Protein AF-A0A608XEL6-F1 (afdb_monomer_lite)

Radius of gyration: 12.5 Å; chains: 1; bounding box: 37×11×29 Å

Secondary structure (DSSP, 8-state):
-EEEEEEETT-HHHHHHHHHTTPEEEEEEEEEETTTEEEEEEEEEHHHHHHHHHH--

Sequence (57 aa):
QCVTSFAARKFRHGQMYCAMIGLKRVGTIKKYFKGVDDVTFYAATREELTELLNNGR

pLDDT: mean 88.4, std 7.43, range [49.72, 95.62]

Organism: Salmonella muenchen (NCBI:txid596)

InterPro domains:
  IPR022568 Protein of unknown function DUF2824 [PF11039] (1-54)

Foldseek 3Di:
DKDKDKDWPVPPVSVVVLVVLQWDFPDWDQCPPVNHTIMIMTMDHPVRNVCCVVVVD

Structure (mmCIF, N/CA/C/O backbone):
data_AF-A0A608XEL6-F1
#
_entry.id   AF-A0A608XEL6-F1
#
loop_
_atom_site.group_PDB
_atom_site.id
_atom_site.type_symbol
_atom_site.label_atom_id
_atom_site.label_alt_id
_atom_site.label_comp_id
_atom_site.label_asym_id
_atom_site.label_entity_id
_atom_site.label_seq_id
_atom_site.pdbx_PDB_ins_code
_atom_site.Cartn_x
_atom_site.Cartn_y
_atom_site.Cartn_z
_atom_site.occupancy
_atom_site.B_iso_or_equiv
_atom_site.auth_seq_id
_atom_site.auth_comp_id
_atom_site.auth_asym_id
_atom_site.auth_atom_id
_atom_site.pdbx_PDB_model_num
ATOM 1 N N . GLN A 1 1 ? 2.075 -2.853 15.627 1.00 73.88 1 GLN A N 1
ATOM 2 C CA . GLN A 1 1 ? 2.546 -3.501 14.377 1.00 73.88 1 GLN A CA 1
ATOM 3 C C . GLN A 1 1 ? 1.665 -2.999 13.238 1.00 73.88 1 GLN A C 1
ATOM 5 O O . GLN A 1 1 ? 0.456 -2.970 13.432 1.00 73.88 1 GLN A O 1
ATOM 10 N N . CYS A 1 2 ? 2.237 -2.551 12.116 1.00 85.75 2 CYS A N 1
ATOM 11 C CA . CYS A 1 2 ? 1.485 -2.034 10.966 1.00 85.75 2 CYS A CA 1
ATOM 12 C C . CYS A 1 2 ? 1.323 -3.095 9.868 1.00 85.75 2 CYS A C 1
ATOM 14 O O . CYS A 1 2 ? 2.178 -3.968 9.711 1.00 85.75 2 CYS A O 1
ATOM 16 N N . VAL A 1 3 ? 0.224 -3.011 9.120 1.00 87.75 3 VAL A N 1
ATOM 17 C CA . VAL A 1 3 ? 0.007 -3.770 7.884 1.00 87.75 3 VAL A CA 1
ATOM 18 C C . VAL A 1 3 ? 0.448 -2.887 6.727 1.00 87.75 3 VAL A C 1
ATOM 20 O O . VAL A 1 3 ? 0.023 -1.736 6.642 1.00 87.75 3 VAL A O 1
ATOM 23 N N . THR A 1 4 ? 1.305 -3.404 5.849 1.00 87.94 4 THR A N 1
ATOM 24 C CA . THR A 1 4 ? 1.840 -2.667 4.699 1.00 87.94 4 THR A CA 1
ATOM 25 C C . THR A 1 4 ? 1.545 -3.403 3.398 1.00 87.94 4 THR A C 1
ATOM 27 O O . THR A 1 4 ? 1.586 -4.629 3.327 1.00 87.94 4 THR A O 1
ATOM 30 N N . SER A 1 5 ? 1.238 -2.645 2.350 1.00 86.88 5 SER A N 1
ATOM 31 C CA . SER A 1 5 ? 1.084 -3.147 0.986 1.00 86.88 5 SER A CA 1
ATOM 32 C C . SER A 1 5 ? 1.647 -2.132 0.001 1.00 86.88 5 SER A C 1
ATOM 34 O O . SER A 1 5 ? 1.792 -0.950 0.315 1.00 86.88 5 SER A O 1
ATOM 36 N N . PHE A 1 6 ? 2.009 -2.575 -1.195 1.00 88.25 6 PHE A N 1
ATOM 37 C CA . PHE A 1 6 ? 2.599 -1.706 -2.200 1.00 88.25 6 PHE A CA 1
ATOM 38 C C . PHE A 1 6 ? 2.082 -2.038 -3.590 1.00 88.25 6 PHE A C 1
ATOM 40 O O . PHE A 1 6 ? 1.822 -3.189 -3.933 1.00 88.25 6 PHE A O 1
ATOM 47 N N . ALA A 1 7 ? 1.959 -1.004 -4.413 1.00 86.31 7 ALA A N 1
ATOM 48 C CA . ALA A 1 7 ? 1.530 -1.148 -5.792 1.00 86.31 7 ALA A CA 1
ATOM 49 C C . ALA A 1 7 ? 2.308 -0.182 -6.683 1.00 86.31 7 ALA A C 1
ATOM 51 O O . ALA A 1 7 ? 2.410 1.019 -6.405 1.00 86.31 7 ALA A O 1
ATOM 52 N N . ALA A 1 8 ? 2.861 -0.715 -7.775 1.00 85.00 8 ALA A N 1
ATOM 53 C CA . ALA A 1 8 ? 3.478 0.114 -8.802 1.00 85.00 8 ALA A CA 1
ATOM 54 C C . ALA A 1 8 ? 2.420 0.970 -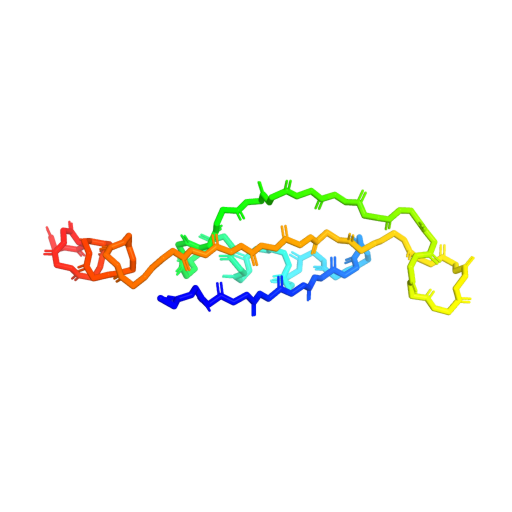9.509 1.00 85.00 8 ALA A C 1
ATOM 56 O O . ALA A 1 8 ? 1.262 0.562 -9.620 1.00 85.00 8 ALA A O 1
ATOM 57 N N . ARG A 1 9 ? 2.824 2.129 -10.044 1.00 77.19 9 ARG A N 1
ATOM 58 C CA . ARG A 1 9 ? 1.911 3.090 -10.700 1.00 77.19 9 ARG A CA 1
ATOM 59 C C . ARG A 1 9 ? 1.032 2.469 -11.790 1.00 77.19 9 ARG A C 1
ATOM 61 O O . ARG A 1 9 ? -0.110 2.873 -11.973 1.00 77.19 9 ARG A O 1
ATOM 68 N N . LYS A 1 10 ? 1.559 1.477 -12.510 1.00 83.00 10 LYS A N 1
ATOM 69 C CA . LYS A 1 10 ? 0.842 0.748 -13.568 1.00 83.00 10 LYS A CA 1
ATOM 70 C C . LYS A 1 10 ? -0.319 -0.116 -13.056 1.00 83.00 10 LYS A C 1
ATOM 72 O O . LYS A 1 10 ? -1.228 -0.426 -13.818 1.00 83.00 10 LYS A O 1
ATOM 77 N N . PHE A 1 11 ? -0.329 -0.478 -11.774 1.00 85.75 11 PHE A N 1
ATOM 78 C CA . PHE A 1 11 ? -1.358 -1.324 -11.170 1.00 85.75 11 PHE A CA 1
ATOM 79 C C . PHE A 1 11 ? -2.443 -0.483 -10.491 1.00 85.75 11 PHE A C 1
ATOM 81 O O . PHE A 1 11 ? -2.563 -0.474 -9.265 1.00 85.75 11 PHE A O 1
ATOM 88 N N . ARG A 1 12 ? -3.273 0.198 -11.294 1.00 84.38 12 ARG A N 1
ATOM 89 C CA . ARG A 1 12 ? -4.389 1.029 -10.797 1.00 84.38 12 ARG A CA 1
ATOM 90 C C . ARG A 1 12 ? -5.320 0.256 -9.856 1.00 84.38 12 ARG A C 1
ATOM 92 O O . ARG A 1 12 ? -5.652 0.757 -8.789 1.00 84.38 12 ARG A O 1
ATOM 99 N N . HIS A 1 13 ? -5.679 -0.979 -10.213 1.00 89.81 13 HIS A N 1
ATOM 100 C CA . HIS A 1 13 ? -6.518 -1.836 -9.368 1.00 89.81 13 HIS A CA 1
ATOM 101 C C . HIS A 1 13 ? -5.841 -2.209 -8.046 1.00 89.81 13 HIS A C 1
ATOM 103 O O . HIS A 1 13 ? -6.501 -2.230 -7.016 1.00 89.81 13 HIS A O 1
ATOM 109 N N . GLY A 1 14 ? -4.522 -2.434 -8.045 1.00 88.00 14 GLY A N 1
ATOM 110 C CA . GLY A 1 14 ? -3.773 -2.705 -6.815 1.00 88.00 14 GLY A CA 1
ATOM 111 C C . GLY A 1 14 ? -3.753 -1.498 -5.876 1.00 88.00 14 GLY A C 1
ATOM 112 O O . GLY A 1 14 ? -3.939 -1.644 -4.670 1.00 88.00 14 GLY A O 1
ATOM 113 N N . GLN A 1 15 ? -3.607 -0.292 -6.432 1.00 88.44 15 GLN A N 1
ATOM 114 C CA . GLN A 1 15 ? -3.686 0.957 -5.669 1.00 88.44 15 GLN A CA 1
ATOM 115 C C . GLN A 1 15 ? -5.092 1.206 -5.111 1.00 88.44 15 GLN A C 1
ATOM 117 O O . GLN A 1 15 ? -5.231 1.559 -3.941 1.00 88.44 15 GLN A O 1
ATOM 122 N N . MET A 1 16 ? -6.129 0.979 -5.925 1.00 90.25 16 MET A N 1
ATOM 123 C CA . MET A 1 16 ? -7.528 1.059 -5.490 1.00 90.25 16 MET A CA 1
ATOM 124 C C . MET A 1 16 ? -7.829 0.048 -4.389 1.00 90.25 16 MET A C 1
ATOM 126 O O . MET A 1 16 ? -8.445 0.412 -3.396 1.00 90.25 16 MET A O 1
ATOM 130 N N . TYR A 1 17 ? -7.353 -1.190 -4.523 1.00 91.81 17 TYR A N 1
ATOM 131 C CA . TYR A 1 17 ? -7.530 -2.221 -3.508 1.00 91.81 17 TYR A CA 1
ATOM 132 C C . TYR A 1 17 ? -6.932 -1.796 -2.168 1.00 91.81 17 TYR A C 1
ATOM 134 O O . TYR A 1 17 ? -7.645 -1.818 -1.173 1.00 91.81 17 TYR A O 1
ATOM 142 N N . CYS A 1 18 ? -5.677 -1.327 -2.150 1.00 90.94 18 CYS A N 1
ATOM 143 C CA . CYS A 1 18 ? -5.026 -0.859 -0.922 1.00 90.94 18 CYS A CA 1
ATOM 144 C C . CYS A 1 18 ? -5.834 0.248 -0.229 1.00 90.94 18 CYS A C 1
ATOM 146 O O . CYS A 1 18 ? -6.012 0.204 0.985 1.00 90.94 18 CYS A O 1
ATOM 148 N N . ALA A 1 19 ? -6.356 1.205 -0.999 1.00 89.56 19 ALA A N 1
ATOM 149 C CA . ALA A 1 19 ? -7.199 2.267 -0.461 1.00 89.56 19 ALA A CA 1
ATOM 150 C C . ALA A 1 19 ? -8.557 1.746 0.048 1.00 89.56 19 ALA A C 1
ATOM 152 O O . ALA A 1 19 ? -9.003 2.167 1.111 1.00 89.56 19 ALA A O 1
ATOM 153 N N . MET A 1 20 ? -9.197 0.815 -0.672 1.00 89.50 20 MET A N 1
ATOM 154 C CA . MET A 1 20 ? -10.489 0.229 -0.280 1.00 89.50 20 MET A CA 1
ATOM 155 C C . MET A 1 20 ? -10.413 -0.536 1.041 1.00 89.50 20 MET A C 1
ATOM 157 O O . MET A 1 20 ? -11.350 -0.477 1.827 1.00 89.50 20 MET A O 1
ATOM 161 N N . ILE A 1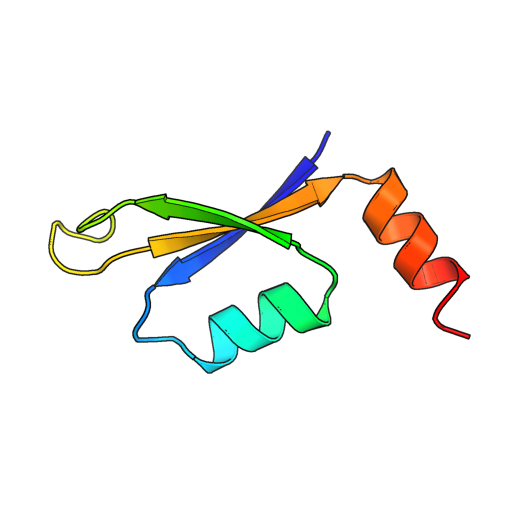 21 ? -9.300 -1.219 1.316 1.00 90.44 21 ILE A N 1
ATOM 162 C CA . ILE A 1 21 ? -9.102 -1.940 2.583 1.00 90.44 21 ILE A CA 1
ATOM 163 C C . ILE A 1 21 ? -8.611 -1.033 3.726 1.00 90.44 21 ILE A C 1
ATOM 165 O O . ILE A 1 21 ? -8.138 -1.528 4.745 1.00 90.44 21 ILE A O 1
ATOM 169 N N . GLY A 1 22 ? -8.681 0.292 3.560 1.00 89.94 22 GLY A N 1
ATOM 170 C CA . GLY A 1 22 ? -8.353 1.256 4.610 1.00 89.94 22 GLY A CA 1
ATOM 171 C C . GLY A 1 22 ? -6.865 1.574 4.769 1.00 89.94 22 GLY A C 1
ATOM 172 O O . GLY A 1 22 ? -6.496 2.259 5.721 1.00 89.94 22 GLY A O 1
ATOM 173 N N . LEU A 1 23 ? -5.990 1.122 3.859 1.00 94.00 23 LEU A N 1
ATOM 174 C CA . LEU A 1 23 ? -4.574 1.490 3.921 1.00 94.00 23 LEU A CA 1
ATOM 175 C C . LEU A 1 23 ? -4.355 2.911 3.391 1.00 94.00 23 LEU A C 1
ATOM 177 O O . LEU A 1 23 ? -4.823 3.288 2.313 1.00 94.00 23 LEU A O 1
ATOM 181 N N . LYS A 1 24 ? -3.550 3.688 4.112 1.00 93.69 24 LYS A N 1
ATOM 182 C CA . LYS A 1 24 ? -3.199 5.066 3.760 1.00 93.69 24 LYS A CA 1
ATOM 183 C C . LYS A 1 24 ? -1.905 5.100 2.963 1.00 93.69 24 LYS A C 1
ATOM 185 O O . LYS A 1 24 ? -0.959 4.375 3.259 1.00 93.69 24 LYS A O 1
ATOM 190 N N . ARG A 1 25 ? -1.837 5.967 1.950 1.00 93.19 25 ARG A N 1
ATOM 191 C CA . ARG A 1 25 ? -0.611 6.187 1.170 1.00 93.19 25 ARG A CA 1
ATOM 192 C C . ARG A 1 25 ? 0.449 6.843 2.056 1.00 93.19 25 ARG A C 1
ATOM 194 O O . ARG A 1 25 ? 0.261 7.971 2.492 1.00 93.19 25 ARG A O 1
ATOM 201 N N . VAL A 1 26 ? 1.573 6.162 2.257 1.00 93.94 26 VAL A N 1
ATOM 202 C CA . VAL A 1 26 ? 2.683 6.647 3.098 1.00 93.94 26 VAL A CA 1
ATOM 203 C C . VAL A 1 26 ? 3.741 7.362 2.266 1.00 93.94 26 VAL A C 1
ATOM 205 O O . VAL A 1 26 ? 4.373 8.310 2.716 1.00 93.94 26 VAL A O 1
ATOM 208 N N . GLY A 1 27 ? 3.939 6.926 1.024 1.00 93.19 27 GLY A N 1
ATOM 209 C CA . GLY A 1 27 ? 4.968 7.509 0.177 1.00 93.19 27 GLY A CA 1
ATOM 210 C C . GLY A 1 27 ? 5.106 6.809 -1.160 1.00 93.19 27 GLY A C 1
ATOM 211 O O . GLY A 1 27 ? 4.370 5.881 -1.500 1.00 93.19 27 GLY A O 1
ATOM 212 N N . THR A 1 28 ? 6.033 7.289 -1.978 1.00 93.50 28 THR A N 1
ATOM 213 C CA . THR A 1 28 ? 6.364 6.667 -3.262 1.00 93.50 28 THR A CA 1
ATOM 214 C C . THR A 1 28 ? 7.862 6.708 -3.460 1.00 93.50 28 THR A C 1
ATOM 216 O O . THR A 1 28 ? 8.463 7.778 -3.400 1.00 93.50 28 THR A O 1
ATOM 219 N N . ILE A 1 29 ? 8.446 5.541 -3.705 1.00 93.94 29 ILE A N 1
ATOM 220 C CA . ILE A 1 29 ? 9.856 5.423 -4.048 1.00 93.94 29 ILE A CA 1
ATOM 221 C C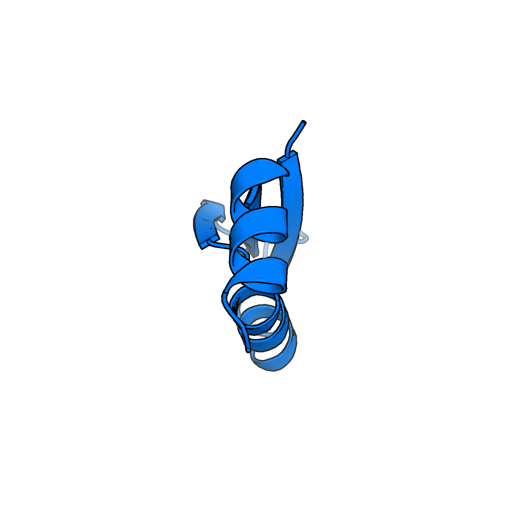 . ILE A 1 29 ? 9.940 5.314 -5.565 1.00 93.94 29 ILE A C 1
ATOM 223 O O . ILE A 1 29 ? 9.337 4.422 -6.174 1.00 93.94 29 ILE A O 1
ATOM 227 N N . LYS A 1 30 ? 10.664 6.254 -6.174 1.00 93.38 30 LYS A N 1
ATOM 228 C CA . LYS A 1 30 ? 10.848 6.273 -7.624 1.00 93.38 30 LYS A CA 1
ATOM 229 C C . LYS A 1 30 ? 11.734 5.118 -8.063 1.00 93.38 30 LYS A C 1
ATOM 231 O O . LYS A 1 30 ? 12.707 4.812 -7.376 1.00 93.38 30 LYS A O 1
ATOM 236 N N . LYS A 1 31 ? 11.421 4.509 -9.210 1.00 90.62 31 LYS A N 1
ATOM 237 C CA . LYS A 1 31 ? 12.222 3.425 -9.813 1.00 90.62 31 LYS A CA 1
ATOM 238 C C . LYS A 1 31 ? 12.528 2.257 -8.859 1.00 90.62 31 LYS A C 1
ATOM 240 O O . LYS A 1 31 ? 13.526 1.565 -9.021 1.00 90.62 31 LYS A O 1
ATOM 245 N N . TYR A 1 32 ? 11.681 2.023 -7.859 1.00 89.75 32 TYR A N 1
ATOM 246 C CA . TYR A 1 32 ? 11.912 0.976 -6.863 1.00 89.75 32 TYR A CA 1
ATOM 247 C C . TYR A 1 32 ? 11.791 -0.425 -7.471 1.00 89.75 32 TYR A C 1
ATOM 249 O O . TYR A 1 32 ? 12.586 -1.313 -7.175 1.00 89.75 32 TYR A O 1
ATOM 257 N N . PHE A 1 33 ? 10.823 -0.634 -8.366 1.00 83.38 33 PHE A N 1
ATOM 258 C CA . PHE A 1 33 ? 10.633 -1.937 -8.989 1.00 83.38 33 PHE A CA 1
ATOM 259 C C . PHE A 1 33 ? 11.507 -2.062 -10.235 1.00 83.38 33 PHE A C 1
ATOM 261 O O . PHE A 1 33 ? 11.280 -1.390 -11.246 1.00 83.38 33 PHE A O 1
ATOM 268 N N . LYS A 1 34 ? 12.521 -2.930 -10.145 1.00 86.69 34 LYS A N 1
ATOM 269 C CA . LYS A 1 34 ? 13.495 -3.214 -11.213 1.00 86.69 34 LYS A CA 1
ATO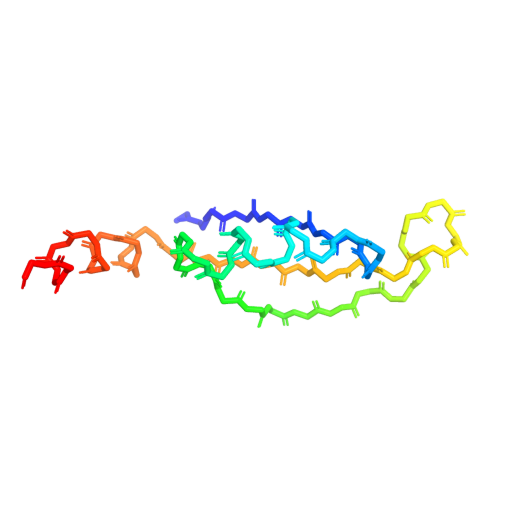M 270 C C . LYS A 1 34 ? 14.190 -1.966 -11.787 1.00 86.69 34 LYS A C 1
ATOM 272 O O . LYS A 1 34 ? 14.615 -1.992 -12.935 1.00 86.69 34 LYS A O 1
ATOM 277 N N . GLY A 1 35 ? 14.282 -0.863 -11.038 1.00 88.06 35 GLY A N 1
ATOM 278 C CA . GLY A 1 35 ? 14.874 0.380 -11.547 1.00 88.06 35 GLY A CA 1
ATOM 279 C C . GLY A 1 35 ? 13.997 1.148 -12.546 1.00 88.06 35 GLY A C 1
ATOM 280 O O . GLY A 1 35 ? 14.449 2.151 -13.099 1.00 88.06 35 GLY A O 1
ATOM 281 N N . VAL A 1 36 ? 12.762 0.698 -12.793 1.00 88.19 36 VAL A N 1
ATOM 282 C CA . VAL A 1 36 ? 11.899 1.226 -13.862 1.00 88.19 36 VAL A CA 1
ATOM 283 C C . VAL A 1 36 ? 10.627 1.836 -13.296 1.00 88.19 36 VAL A C 1
ATOM 285 O O . VAL A 1 36 ? 10.335 2.995 -13.581 1.00 88.19 36 VAL A O 1
ATOM 288 N N . ASP A 1 37 ? 9.880 1.089 -12.480 1.00 88.69 37 ASP A N 1
ATOM 289 C CA . ASP A 1 37 ? 8.577 1.554 -12.009 1.00 88.69 37 ASP A CA 1
ATOM 290 C C . ASP A 1 37 ? 8.652 2.187 -10.620 1.00 88.69 37 ASP A C 1
ATOM 292 O O . ASP A 1 37 ? 9.264 1.661 -9.684 1.00 88.69 37 ASP A O 1
ATOM 296 N N . ASP A 1 38 ? 7.935 3.298 -10.482 1.00 91.88 38 ASP A N 1
ATOM 297 C CA . ASP A 1 38 ? 7.650 3.914 -9.196 1.00 91.88 38 ASP A CA 1
ATOM 298 C C . ASP A 1 38 ? 6.678 3.033 -8.408 1.00 91.88 38 ASP A C 1
ATOM 300 O O . ASP A 1 38 ? 5.646 2.591 -8.933 1.00 91.88 38 ASP A O 1
ATOM 304 N N . VAL A 1 39 ? 6.992 2.814 -7.132 1.00 91.69 39 VAL A N 1
ATOM 305 C CA . VAL A 1 39 ? 6.168 2.015 -6.223 1.00 91.69 39 VAL A CA 1
ATOM 306 C C . VAL A 1 39 ? 5.632 2.889 -5.110 1.00 91.69 39 VAL A C 1
ATOM 308 O O . VAL A 1 39 ? 6.379 3.562 -4.397 1.00 91.69 39 VAL A O 1
ATOM 311 N N . THR A 1 40 ? 4.311 2.877 -4.975 1.00 93.00 40 THR A N 1
ATOM 312 C CA . THR A 1 40 ? 3.598 3.561 -3.905 1.00 93.00 40 THR A CA 1
ATOM 313 C C . THR A 1 40 ? 3.356 2.591 -2.761 1.00 93.00 40 THR A C 1
ATOM 315 O O . THR A 1 40 ? 2.868 1.482 -2.976 1.00 93.00 40 THR A O 1
ATOM 318 N N . PHE A 1 41 ? 3.692 3.032 -1.553 1.00 93.69 41 PHE A N 1
ATOM 319 C CA . PHE A 1 41 ? 3.527 2.268 -0.326 1.00 93.69 41 PHE A CA 1
ATOM 320 C C . PHE A 1 41 ? 2.279 2.730 0.408 1.00 93.69 41 PHE A C 1
ATOM 322 O O . PHE A 1 41 ? 2.023 3.933 0.535 1.00 93.69 41 PHE A O 1
ATOM 329 N N . TYR A 1 42 ? 1.538 1.754 0.903 1.00 95.12 42 TYR A N 1
ATOM 330 C CA . TYR A 1 42 ? 0.330 1.913 1.683 1.00 95.12 42 TYR A CA 1
ATOM 331 C C . TYR A 1 42 ? 0.514 1.211 3.023 1.00 95.12 42 TYR A C 1
ATOM 333 O O . TYR A 1 42 ? 1.096 0.126 3.080 1.00 95.12 42 TYR A O 1
ATOM 341 N N . ALA A 1 43 ? 0.030 1.817 4.099 1.00 95.38 43 ALA A N 1
ATOM 342 C CA . ALA A 1 43 ? 0.074 1.219 5.421 1.00 95.38 43 ALA A CA 1
ATOM 343 C C . ALA A 1 43 ? -1.133 1.630 6.259 1.00 95.38 43 ALA A C 1
ATOM 345 O O . ALA A 1 43 ? -1.714 2.692 6.039 1.00 95.38 43 ALA A O 1
ATOM 346 N N . ALA A 1 44 ? -1.467 0.798 7.236 1.00 95.62 44 ALA A N 1
ATOM 347 C CA . ALA A 1 44 ? -2.346 1.153 8.340 1.00 95.62 44 ALA A CA 1
ATOM 348 C C . ALA A 1 44 ? -1.870 0.466 9.619 1.00 95.62 44 ALA A C 1
ATOM 350 O O . ALA A 1 44 ? -1.227 -0.595 9.580 1.00 95.62 44 ALA A O 1
ATOM 351 N N . THR A 1 45 ? -2.172 1.059 10.766 1.00 94.50 45 THR A N 1
ATOM 352 C CA . THR A 1 45 ? -2.007 0.387 12.052 1.00 94.50 45 THR A CA 1
ATOM 353 C C . THR A 1 45 ? -3.158 -0.586 12.303 1.00 94.50 45 THR A C 1
ATOM 355 O O . THR A 1 45 ? -4.175 -0.601 11.606 1.00 94.50 45 THR A O 1
ATOM 358 N N . ARG A 1 46 ? -2.988 -1.449 13.307 1.00 91.25 46 ARG A N 1
ATOM 359 C CA . ARG A 1 46 ? -4.043 -2.382 13.711 1.00 91.25 46 ARG A CA 1
ATOM 360 C C . ARG A 1 46 ? -5.269 -1.633 14.220 1.00 91.25 46 ARG A C 1
ATOM 362 O O . ARG A 1 46 ? -6.386 -2.051 13.941 1.00 91.25 46 ARG A O 1
ATOM 369 N N . GLU A 1 47 ? -5.049 -0.549 14.949 1.00 92.19 47 GLU A N 1
ATOM 370 C CA . GLU A 1 47 ? -6.090 0.294 15.526 1.00 92.19 47 GLU A CA 1
ATOM 371 C C . GLU A 1 47 ? -6.925 0.931 14.410 1.00 92.19 47 GLU A C 1
ATOM 373 O O . GLU A 1 47 ? -8.143 0.793 14.424 1.00 92.19 47 GLU A O 1
ATOM 378 N N . GLU A 1 48 ? -6.274 1.490 13.383 1.00 91.69 48 GLU A N 1
ATOM 379 C CA . GLU A 1 48 ? -6.942 2.082 12.213 1.00 91.69 48 GLU A CA 1
ATOM 380 C C . GLU A 1 48 ? -7.794 1.063 11.441 1.00 91.69 48 GLU A C 1
ATOM 382 O O . GLU A 1 48 ? -8.925 1.352 11.056 1.00 91.69 48 GLU A O 1
ATOM 387 N N . LEU A 1 49 ? -7.274 -0.152 11.229 1.00 90.69 49 LEU A N 1
ATOM 388 C CA . LEU A 1 49 ? -8.029 -1.213 10.553 1.00 90.69 49 LEU A CA 1
ATOM 389 C C . LEU A 1 49 ? -9.201 -1.715 11.401 1.00 90.69 49 LEU A C 1
ATOM 391 O O . LEU A 1 49 ? -10.269 -2.004 10.870 1.00 90.69 49 LEU A O 1
ATOM 395 N N . THR A 1 50 ? -9.008 -1.818 12.715 1.00 91.69 50 THR A N 1
ATOM 396 C CA . THR A 1 50 ? -10.057 -2.259 13.644 1.00 91.69 50 THR A CA 1
ATOM 397 C C . THR A 1 50 ? -11.176 -1.225 13.719 1.00 91.69 50 THR A C 1
ATOM 399 O O . THR A 1 50 ? -12.348 -1.588 13.693 1.00 91.69 50 THR A O 1
ATOM 402 N N . GLU A 1 51 ? -10.832 0.062 13.751 1.00 91.75 51 GLU A N 1
ATOM 403 C CA . GLU A 1 51 ? -11.792 1.162 13.685 1.00 91.75 51 GLU A CA 1
ATOM 404 C C . GLU A 1 51 ? -12.590 1.129 12.379 1.00 91.75 51 GLU A C 1
ATOM 406 O O . GLU A 1 51 ? -13.816 1.180 12.415 1.00 91.75 51 GLU A O 1
ATOM 411 N N . LEU A 1 52 ? -11.922 0.962 11.234 1.00 88.56 52 LEU A N 1
ATOM 412 C CA . LEU A 1 52 ? -12.582 0.867 9.930 1.00 88.56 52 LEU A CA 1
ATOM 413 C C . LEU A 1 52 ? -13.583 -0.298 9.867 1.00 88.56 52 LEU A C 1
ATOM 415 O O . LEU A 1 52 ? -14.689 -0.137 9.357 1.00 88.56 52 LEU A O 1
ATOM 419 N N . LEU A 1 53 ? -13.216 -1.463 10.406 1.00 88.00 53 LEU A N 1
ATOM 420 C CA . LEU A 1 53 ? -14.093 -2.638 10.443 1.00 88.00 53 LEU A CA 1
ATOM 421 C C . LEU A 1 53 ? -15.273 -2.469 11.409 1.00 88.00 53 LEU A C 1
ATOM 423 O O . LEU A 1 53 ? -16.358 -2.977 11.134 1.00 88.00 53 LEU A O 1
ATOM 427 N N . ASN A 1 54 ? -15.075 -1.760 12.521 1.00 90.44 54 ASN A N 1
ATOM 428 C CA . ASN A 1 54 ? -16.115 -1.541 13.526 1.00 90.44 54 ASN A CA 1
ATOM 429 C C . ASN A 1 54 ? -17.076 -0.398 13.156 1.00 90.44 54 ASN A C 1
ATOM 431 O O . ASN A 1 54 ? -18.258 -0.488 13.476 1.00 90.44 54 ASN A O 1
ATOM 435 N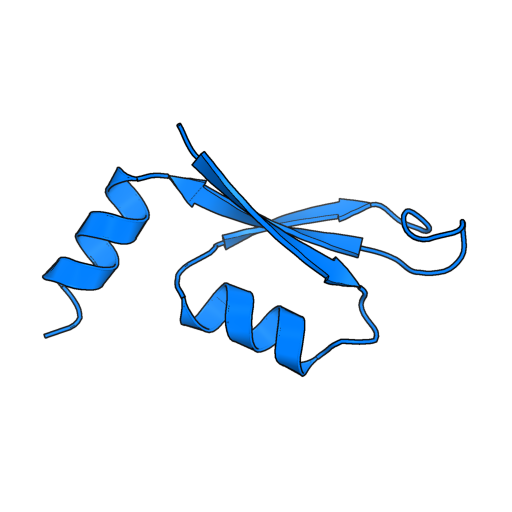 N . ASN A 1 55 ? -16.589 0.638 12.465 1.00 82.94 55 ASN A N 1
ATOM 436 C CA . ASN A 1 5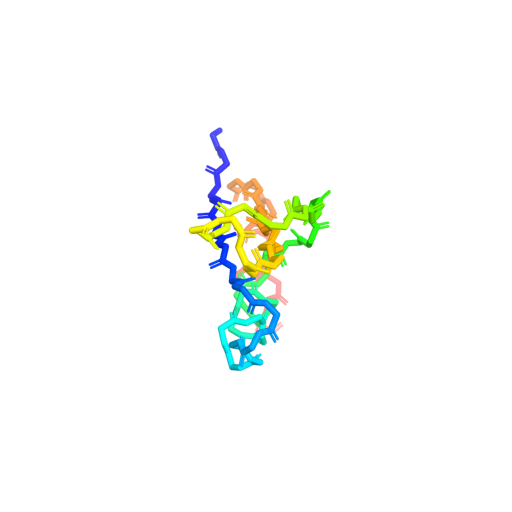5 ? -17.366 1.811 12.044 1.00 82.94 55 ASN A CA 1
ATOM 437 C C . ASN A 1 55 ? -17.929 1.689 10.617 1.00 82.94 55 ASN A C 1
ATOM 439 O O . ASN A 1 55 ? -18.696 2.543 10.190 1.00 82.94 55 ASN A O 1
ATOM 443 N N . GLY A 1 56 ? -17.559 0.648 9.864 1.00 63.81 56 GLY A N 1
ATOM 444 C CA . GLY A 1 56 ? -18.074 0.366 8.518 1.00 63.81 56 GLY A CA 1
ATOM 445 C C . GLY A 1 56 ? -19.488 -0.236 8.476 1.00 63.81 56 GLY A C 1
ATOM 446 O O . GLY A 1 56 ? -19.838 -0.855 7.470 1.00 63.81 56 GLY A O 1
ATOM 447 N N . ARG A 1 57 ? -20.267 -0.101 9.559 1.00 49.72 57 ARG A N 1
ATOM 448 C CA . ARG A 1 57 ? -21.688 -0.467 9.656 1.00 49.72 57 ARG A CA 1
ATOM 449 C C . ARG A 1 57 ? -22.570 0.769 9.603 1.00 49.72 57 ARG A C 1
ATOM 451 O O . ARG A 1 57 ? -22.299 1.700 10.388 1.00 49.72 57 ARG A O 1
#